Protein 3W6V (pdb70)

InterPro domains:
  IPR002818 DJ-1/PfpI [PF01965] (25-191)
  IPR009057 Homedomain-like superfamily [SSF46689] (232-280)
  IPR009057 Homedomain-like superfamily [SSF46689] (284-334)
  IPR018060 AraC-like, DNA binding HTH domain [PF12833] (253-331)
  IPR018060 AraC-like, DNA binding HTH domain [PS01124] (234-332)
  IPR018060 AraC-like, DNA binding HTH domain [SM00342] (247-330)
  IPR029062 Class I glutamine amidotransferase-like [G3DSA:3.40.50.880] (20-220)
  IPR029062 Class I glutamine amidotransferase-like [SSF52317] (24-212)
  IPR052158 Isonitrile Hydratase and Quaternary Amine Regulator [PTHR43130] (18-293)

Foldseek 3Di:
DALLVVLVVVCLVVQLAADDVVVSCVSSVHDSVCSQVVNCVPPVDGDVVVSLVSLLVQLVVCLAPHDDDLQRSCNSSNNPGSVVNQVSNCVPPPHGSVVSSVVCCVVPVPD

Nearest PDB structures (foldseek):
  3w6v-assembly1_A  TM=1.009E+00  e=5.787E-18  Streptomyces griseus
  6swi-assembly1_A  TM=9.386E-01  e=1.512E-05  Geobacillus stearothermophilus
  3oio-assembly1_A  TM=8.873E-01  e=1.355E-05  Chromobacterium violaceum
  3lsg-assembly1_A  TM=9.240E-01  e=2.218E-05  Fusobacterium nucleatum subsp. nucleatum
  4fe7-assembly1_A-2  TM=8.427E-01  e=1.597E-05  Escherichia coli

Solvent-accessible surface area: 6686 Å² total; per-residue (Å²): 170,75,54,10,42,115,4,25,55,44,0,78,137,61,6,102,79,109,24,88,14,108,51,4,3,68,114,2,177,44,68,105,151,42,0,39,130,134,4,126,96,91,36,59,25,33,5,96,81,29,0,21,47,28,19,0,67,24,0,41,129,38,0,50,122,17,131,71,62,22,80,95,0,1,48,124,0,9,17,202,44,41,114,34,0,92,36,45,0,132,164,76,56,52,30,32,1,52,53,36,38,63,49,12,85,77,150,120,89,169,63

Radius of gyration: 15.42 Å; Cα contacts (8 Å, |Δi|>4): 107; chains: 1; bounding box: 23×42×31 Å

Organism: Streptomyces griseus (NCBI:txid1911)

Structure (mmCIF, N/CA/C/O backbone):
data_3W6V
#
_entry.id   3W6V
#
_cell.length_a   76.510
_cell.length_b   100.640
_cell.length_c   100.910
_cell.angle_alpha   90.00
_cell.angle_beta   90.00
_cell.angle_gamma   90.00
#
_symmetry.space_group_name_H-M   'C 2 2 21'
#
loop_
_entity.id
_entity.type
_entity.pdbx_description
1 polymer AdpA
2 polymer "DNA (5'-D(*CP*TP*GP*TP*GP*AP*AP*CP*CP*CP*GP*CP*CP*AP*AP*C)-3')"
3 polymer "DNA (5'-D(*AP*GP*GP*TP*TP*GP*GP*CP*GP*GP*GP*TP*TP*CP*AP*C)-3')"
4 water water
#
loop_
_atom_site.group_PDB
_atom_site.id
_atom_site.type_symbol
_atom_site.label_atom_id
_atom_site.label_alt_id
_atom_site.label_comp_id
_atom_site.label_asym_id
_atom_site.label_entity_id
_atom_site.label_seq_id
_atom_site.pdbx_PDB_ins_code
_atom_site.Cartn_x
_atom_site.Cartn_y
_atom_site.Cartn_z
_atom_site.occupancy
_atom_site.B_iso_or_equiv
_atom_site.auth_seq_id
_atom_site.auth_comp_id
_atom_site.auth_asym_id
_atom_site.auth_atom_id
_atom_site.pdbx_PDB_model_num
ATOM 1 N N . SER A 1 37 ? -39.469 -30.184 8.152 1.00 76.94 230 SER A N 1
ATOM 2 C CA . SER A 1 37 ? -39.833 -29.649 9.501 1.00 77.06 230 SER A CA 1
ATOM 3 C C . SER A 1 37 ? -38.585 -29.525 10.420 1.00 76.94 230 SER A C 1
ATOM 4 O O . SER A 1 37 ? -38.083 -30.531 10.957 1.00 77.15 230 SER A O 1
ATOM 7 N N . ASP A 1 38 ? -38.100 -28.288 10.587 1.00 76.29 231 ASP A N 1
ATOM 8 C CA . ASP A 1 38 ? -36.805 -28.028 11.233 1.00 75.46 231 ASP A CA 1
ATOM 9 C C . ASP A 1 38 ? -36.936 -26.937 12.305 1.00 74.59 231 ASP A C 1
ATOM 10 O O . ASP A 1 38 ? -37.125 -25.764 11.979 1.00 74.66 231 ASP A O 1
ATOM 15 N N . PRO A 1 39 ? -36.854 -27.331 13.594 1.00 73.64 232 PRO A N 1
ATOM 16 C CA . PRO A 1 39 ? -37.051 -26.393 14.706 1.00 72.75 232 PRO A CA 1
ATOM 17 C C . PRO A 1 39 ? -35.889 -25.412 14.855 1.00 71.79 232 PRO A C 1
ATOM 18 O O . PRO A 1 39 ? -36.103 -24.248 15.220 1.00 71.61 232 PRO A O 1
ATOM 22 N N . LEU A 1 40 ? -34.672 -25.877 14.570 1.00 70.56 233 LEU A N 1
ATOM 23 C CA . LEU A 1 40 ? -33.514 -25.001 14.543 1.00 68.96 233 LEU A CA 1
ATOM 24 C C . LEU A 1 40 ? -33.710 -23.929 13.490 1.00 68.12 233 LEU A C 1
ATOM 25 O O . LEU A 1 40 ? -33.348 -22.775 13.699 1.00 68.22 233 LEU A O 1
ATOM 30 N N . ALA A 1 41 ? -34.313 -24.308 12.364 1.00 66.76 234 ALA A N 1
ATOM 31 C CA . ALA A 1 41 ? -34.581 -23.358 11.283 1.00 65.53 234 ALA A CA 1
ATOM 32 C C . ALA A 1 41 ? -35.715 -22.421 11.647 1.00 64.62 234 ALA A C 1
ATOM 33 O O . ALA A 1 41 ? -35.630 -21.212 11.422 1.00 64.48 234 ALA A O 1
ATOM 35 N N . GLU A 1 42 ? -36.767 -22.988 12.228 1.00 63.59 235 GLU A N 1
ATOM 36 C CA . GLU A 1 42 ? -37.976 -22.246 12.565 1.00 62.80 235 GLU A CA 1
ATOM 37 C C . GLU A 1 42 ? -37.672 -21.124 13.561 1.00 61.74 235 GLU A C 1
ATOM 38 O O . GLU A 1 42 ? -38.228 -20.019 13.464 1.00 61.35 235 GLU A O 1
ATOM 44 N N . VAL A 1 43 ? -36.767 -21.406 14.497 1.00 60.51 236 VAL A N 1
ATOM 45 C CA . VAL A 1 43 ? -36.363 -20.428 15.499 1.00 59.07 236 VAL A CA 1
ATOM 46 C C . VAL A 1 43 ? -35.521 -19.308 14.872 1.00 58.39 236 VAL A C 1
ATOM 47 O O . VAL A 1 43 ? -35.583 -18.154 15.310 1.00 58.00 236 VAL A O 1
ATOM 51 N N . VAL A 1 44 ? -34.763 -19.644 13.828 1.00 57.59 237 VAL A N 1
ATOM 52 C CA . VAL A 1 44 ? -33.976 -18.639 13.108 1.00 56.76 237 VAL A CA 1
ATOM 53 C C . VAL A 1 44 ? -34.896 -17.680 12.364 1.00 56.31 237 VAL A C 1
ATOM 54 O O . VAL A 1 44 ? -34.767 -16.459 12.494 1.00 56.04 237 VAL A O 1
ATOM 58 N N . ALA A 1 45 ? -35.846 -18.238 11.610 1.00 56.06 238 ALA A N 1
ATOM 59 C CA . ALA A 1 45 ? -36.894 -17.434 10.940 1.00 55.31 238 ALA A CA 1
ATOM 60 C C . ALA A 1 45 ? -37.650 -16.559 11.943 1.00 54.74 238 ALA A C 1
ATOM 61 O O . ALA A 1 45 ? -37.845 -15.364 11.712 1.00 54.23 238 ALA A O 1
ATOM 63 N N . TRP A 1 46 ? -38.036 -17.156 13.071 1.00 54.40 239 TRP A N 1
ATOM 64 C CA . TRP A 1 46 ? -38.719 -16.426 14.132 1.00 54.43 239 TRP A CA 1
ATOM 65 C C . TRP A 1 46 ? -37.904 -15.253 14.651 1.00 54.39 239 TRP A C 1
ATOM 66 O O . TRP A 1 46 ? -38.455 -14.196 14.942 1.00 54.56 239 TRP A O 1
ATOM 77 N N . ALA A 1 47 ? -36.597 -15.459 14.807 1.00 54.52 240 ALA A N 1
ATOM 78 C CA . ALA A 1 47 ? -35.702 -14.407 15.288 1.00 54.38 240 ALA A CA 1
ATOM 79 C C . ALA A 1 47 ? -35.722 -13.206 14.358 1.00 54.63 240 ALA A C 1
ATOM 80 O O . ALA A 1 47 ? -35.906 -12.075 14.797 1.00 54.41 240 ALA A O 1
ATOM 82 N N . LEU A 1 48 ? -35.556 -13.459 13.067 1.00 55.18 241 LEU A N 1
ATOM 83 C CA . LEU A 1 48 ? -35.585 -12.398 12.079 1.00 56.02 241 LEU A CA 1
ATOM 84 C C . LEU A 1 48 ? -36.846 -11.552 12.211 1.00 57.03 241 LEU A C 1
ATOM 85 O O . LEU A 1 48 ? -36.769 -10.337 12.434 1.00 57.04 241 LEU A O 1
ATOM 90 N N . GLU A 1 49 ? -38.005 -12.200 12.116 1.00 58.33 242 GLU A N 1
ATOM 91 C CA . GLU A 1 49 ? -39.286 -11.496 12.241 1.00 59.76 242 GLU A CA 1
ATOM 92 C C . GLU A 1 49 ? -39.398 -10.742 13.570 1.00 60.20 242 GLU A C 1
ATOM 93 O O . GLU A 1 49 ? -39.912 -9.635 13.613 1.00 60.15 242 GLU A O 1
ATOM 99 N N . HIS A 1 50 ? -38.870 -11.327 14.638 1.00 61.18 243 HIS A N 1
ATOM 100 C CA . HIS A 1 50 ? -39.009 -10.738 15.967 1.00 62.40 243 HIS A CA 1
ATOM 101 C C . HIS A 1 50 ? -37.715 -10.152 16.507 1.00 62.85 243 HIS A C 1
ATOM 102 O O . HIS A 1 50 ? -37.451 -10.218 17.710 1.00 63.00 243 HIS A O 1
ATOM 109 N N . LEU A 1 51 ? -36.921 -9.548 15.622 1.00 63.46 244 LEU A N 1
ATOM 110 C CA . LEU A 1 51 ? -35.647 -8.952 16.022 1.00 64.03 244 LEU A CA 1
ATOM 111 C C . LEU A 1 51 ? -35.826 -7.813 17.006 1.00 64.67 244 LEU A C 1
ATOM 112 O O . LEU A 1 51 ? -34.930 -7.531 17.796 1.00 65.07 244 LEU A O 1
ATOM 117 N N . HIS A 1 52 ? -36.985 -7.159 16.958 1.00 65.43 245 HIS A N 1
ATOM 118 C CA . HIS A 1 52 ? -37.225 -5.954 17.760 1.00 66.13 245 HIS A CA 1
ATOM 119 C C . HIS A 1 52 ? -37.382 -6.230 19.261 1.00 66.60 245 HIS A C 1
ATOM 120 O O . HIS A 1 52 ? -37.208 -5.331 20.083 1.00 66.75 245 HIS A O 1
ATOM 127 N N . GLU A 1 53 ? -37.703 -7.474 19.609 1.00 67.18 246 GLU A N 1
ATOM 128 C CA . GLU A 1 53 ? -37.788 -7.885 21.010 1.00 67.86 246 GLU A CA 1
ATOM 129 C C . GLU A 1 53 ? -36.402 -8.227 21.536 1.00 68.08 246 GLU A C 1
ATOM 130 O O . GLU A 1 53 ? -35.483 -8.513 20.755 1.00 68.07 246 GLU A O 1
ATOM 136 N N . GLN A 1 54 ? -36.242 -8.174 22.856 1.00 68.29 247 GLN A N 1
ATOM 137 C CA . GLN A 1 54 ? -34.988 -8.577 23.487 1.00 68.60 247 GLN A CA 1
ATOM 138 C C . GLN A 1 54 ? -35.134 -9.896 24.263 1.00 68.19 247 GLN A C 1
ATOM 139 O O . GLN A 1 54 ? -35.977 -10.014 25.156 1.00 68.06 247 GLN A O 1
ATOM 145 N N . PHE A 1 55 ? -34.315 -10.886 23.895 1.00 67.85 248 PHE A N 1
ATOM 146 C CA . PHE A 1 55 ? -34.411 -12.239 24.466 1.00 67.18 248 PHE A CA 1
ATOM 147 C C . PHE A 1 55 ? -33.034 -12.860 24.775 1.00 67.24 248 PHE A C 1
ATOM 148 O O . PHE A 1 55 ? -32.046 -12.615 24.064 1.00 67.20 248 PHE A O 1
ATOM 156 N N . ASP A 1 56 ? -32.990 -13.654 25.846 1.00 67.04 249 ASP A N 1
ATOM 157 C CA . ASP A 1 56 ? -31.841 -14.498 26.172 1.00 66.68 249 ASP A CA 1
ATOM 158 C C . ASP A 1 56 ? -31.526 -15.426 25.008 1.00 66.14 249 ASP A C 1
ATOM 159 O O . ASP A 1 56 ? -32.414 -15.823 24.279 1.00 66.19 249 ASP A O 1
ATOM 164 N N . VAL A 1 57 ? -30.257 -15.762 24.830 1.00 65.74 250 VAL A N 1
ATOM 165 C CA . VAL A 1 57 ? -29.889 -16.855 23.940 1.00 65.22 250 VAL A CA 1
ATOM 166 C C . VAL A 1 57 ? -30.535 -18.128 24.478 1.00 65.30 250 VAL A C 1
ATOM 167 O O . VAL A 1 57 ? -31.087 -18.934 23.724 1.00 65.21 250 VAL A O 1
ATOM 171 N N . GLU A 1 58 ? -30.485 -18.272 25.800 1.00 65.39 251 GLU A N 1
ATOM 172 C CA . GLU A 1 58 ? -31.170 -19.345 26.524 1.00 65.44 251 GLU A CA 1
ATOM 173 C C . GLU A 1 58 ? -32.661 -19.441 26.137 1.00 64.54 251 GLU A C 1
ATOM 174 O O . GLU A 1 58 ? -33.232 -20.534 26.097 1.00 64.58 251 GLU A O 1
ATOM 180 N N . THR A 1 59 ? -33.273 -18.295 25.846 1.00 63.52 252 THR A N 1
ATOM 181 C CA . THR A 1 59 ? -34.626 -18.260 25.303 1.00 62.55 252 THR A CA 1
ATOM 182 C C . THR A 1 59 ? -34.702 -18.991 23.964 1.00 61.69 252 THR A C 1
ATOM 183 O O . THR A 1 59 ? -35.431 -19.971 23.834 1.00 61.67 252 THR A O 1
ATOM 187 N N . LEU A 1 60 ? -33.942 -18.515 22.975 1.00 60.56 253 LEU A N 1
ATOM 188 C CA . LEU A 1 60 ? -33.879 -19.167 21.658 1.00 59.72 253 LEU A CA 1
ATOM 189 C C . LEU A 1 60 ? -33.652 -20.673 21.775 1.00 59.39 253 LEU A C 1
ATOM 190 O O . LEU A 1 60 ? -34.276 -21.458 21.073 1.00 59.18 253 LEU A O 1
ATOM 195 N N . ALA A 1 61 ? -32.725 -21.063 22.641 1.00 59.26 254 ALA A N 1
ATOM 196 C CA . ALA A 1 61 ? -32.458 -22.473 22.894 1.00 59.00 254 ALA A CA 1
ATOM 197 C C . ALA A 1 61 ? -33.746 -23.211 23.246 1.00 58.76 254 ALA A C 1
ATOM 198 O O . ALA A 1 61 ? -34.085 -24.217 22.625 1.00 58.52 254 ALA A O 1
ATOM 200 N N . ALA A 1 62 ? -34.468 -22.682 24.231 1.00 58.63 255 ALA A N 1
ATOM 201 C CA . ALA A 1 62 ? -35.750 -23.248 24.658 1.00 58.54 255 ALA A CA 1
ATOM 202 C C . ALA A 1 62 ? -36.763 -23.332 23.507 1.00 58.31 255 ALA A C 1
ATOM 203 O O . ALA A 1 62 ? -37.428 -24.346 23.334 1.00 58.01 255 ALA A O 1
ATOM 205 N N . ARG A 1 63 ? -36.855 -22.257 22.724 1.00 58.33 256 ARG A N 1
ATOM 206 C CA . ARG A 1 63 ? -37.785 -22.177 21.598 1.00 58.31 256 ARG A CA 1
ATOM 207 C C . ARG A 1 63 ? -37.424 -23.174 20.503 1.00 58.50 256 ARG A C 1
ATOM 208 O O . ARG A 1 63 ? -38.159 -23.325 19.519 1.00 58.80 256 ARG A O 1
ATOM 216 N N . ALA A 1 64 ? -36.285 -23.844 20.670 1.00 58.47 257 ALA A N 1
ATOM 217 C CA . ALA A 1 64 ? -35.805 -24.812 19.689 1.00 58.54 257 ALA A CA 1
ATOM 218 C C . ALA A 1 64 ? -35.710 -26.199 20.316 1.00 58.81 257 ALA A C 1
ATOM 219 O O . ALA A 1 64 ? -35.140 -27.130 19.722 1.00 58.95 257 ALA A O 1
ATOM 221 N N . TYR A 1 65 ? -36.294 -26.331 21.512 1.00 58.89 258 TYR A N 1
ATOM 222 C CA . TYR A 1 65 ? -36.271 -27.584 22.293 1.00 58.91 258 TYR A CA 1
ATOM 223 C C . TYR A 1 65 ? -34.900 -28.245 22.294 1.00 58.01 258 TYR A C 1
ATOM 224 O O . TYR A 1 65 ? -34.766 -29.396 21.891 1.00 58.12 258 TYR A O 1
ATOM 233 N N . MET A 1 66 ? -33.885 -27.506 22.732 1.00 57.18 259 MET A N 1
ATOM 234 C CA . MET A 1 66 ? -32.522 -28.041 22.857 1.00 56.39 259 MET A CA 1
ATOM 235 C C . MET A 1 66 ? -31.899 -27.611 24.170 1.00 56.17 259 MET A C 1
ATOM 236 O O . MET A 1 66 ? -32.295 -26.608 24.749 1.00 56.11 259 MET A O 1
ATOM 241 N N . SER A 1 67 ? -30.925 -28.375 24.644 1.00 56.11 260 SER A N 1
ATOM 242 C CA . SER A 1 67 ? -30.045 -27.899 25.704 1.00 56.25 260 SER A CA 1
ATOM 243 C C . SER A 1 67 ? -29.294 -26.704 25.153 1.00 55.87 260 SER A C 1
ATOM 244 O O . SER A 1 67 ? -29.145 -26.582 23.946 1.00 56.18 260 SER A O 1
ATOM 247 N N . ARG A 1 68 ? -28.795 -25.834 26.018 1.00 55.37 261 ARG A N 1
ATOM 248 C CA . ARG A 1 68 ? -27.951 -24.760 25.532 1.00 55.08 261 ARG A CA 1
ATOM 249 C C . ARG A 1 68 ? -26.830 -25.329 24.686 1.00 54.44 261 ARG A C 1
ATOM 250 O O . ARG A 1 68 ? -26.775 -25.092 23.478 1.00 54.57 261 ARG A O 1
ATOM 258 N N . ARG A 1 69 ? -25.970 -26.130 25.305 1.00 53.58 262 ARG A N 1
ATOM 259 C CA . ARG A 1 69 ? -24.767 -26.610 24.637 1.00 52.81 262 ARG A CA 1
ATOM 260 C C . ARG A 1 69 ? -25.058 -27.148 23.226 1.00 52.63 262 ARG A C 1
ATOM 261 O O . ARG A 1 69 ? -24.275 -26.917 22.292 1.00 52.38 262 ARG A O 1
ATOM 269 N N . THR A 1 70 ? -26.184 -27.854 23.071 1.00 52.11 263 THR A N 1
ATOM 270 C CA . THR A 1 70 ? -26.595 -28.341 21.752 1.00 51.71 263 THR A CA 1
ATOM 271 C C . THR A 1 70 ? -26.930 -27.164 20.860 1.00 51.26 263 THR A C 1
ATOM 272 O O . THR A 1 70 ? -26.316 -26.979 19.807 1.00 51.12 263 THR A O 1
ATOM 276 N N . PHE A 1 71 ? -27.878 -26.344 21.310 1.00 50.88 264 PHE A N 1
ATOM 277 C CA . PHE A 1 71 ? -28.263 -25.151 20.587 1.00 50.47 264 PHE A CA 1
ATOM 278 C C . PHE A 1 71 ? -27.056 -24.417 20.079 1.00 49.94 264 PHE A C 1
ATOM 279 O O . PHE A 1 71 ? -26.915 -24.217 18.875 1.00 49.61 264 PHE A O 1
ATOM 287 N N . ASP A 1 72 ? -26.173 -24.029 20.996 1.00 49.56 265 ASP A N 1
ATOM 288 C CA . ASP A 1 72 ? -24.939 -23.347 20.621 1.00 49.75 265 ASP A CA 1
ATOM 289 C C . ASP A 1 72 ? -24.223 -24.081 19.476 1.00 49.39 265 ASP A C 1
ATOM 290 O O . ASP A 1 72 ? -23.982 -23.497 18.414 1.00 49.13 265 ASP A O 1
ATOM 295 N N . ARG A 1 73 ? -23.933 -25.366 19.669 1.00 49.15 266 ARG A N 1
ATOM 296 C CA . ARG A 1 73 ? -23.153 -26.114 18.678 1.00 49.32 266 ARG A CA 1
ATOM 297 C C . ARG A 1 73 ? -23.866 -26.175 17.329 1.00 48.92 266 ARG A C 1
ATOM 298 O O . ARG A 1 73 ? -23.278 -25.847 16.283 1.00 48.38 266 ARG A O 1
ATOM 306 N N . ARG A 1 74 ? -25.141 -26.574 17.361 1.00 48.54 267 ARG A N 1
ATOM 307 C CA . ARG A 1 74 ? -25.929 -26.761 16.142 1.00 47.95 267 ARG A CA 1
ATOM 308 C C . ARG A 1 74 ? -26.237 -25.446 15.434 1.00 47.30 267 ARG A C 1
ATOM 309 O O . ARG A 1 74 ? -26.261 -25.379 14.196 1.00 46.94 267 ARG A O 1
ATOM 317 N N . PHE A 1 75 ? -26.444 -24.397 16.212 1.00 46.78 268 PHE A N 1
ATOM 318 C CA . PHE A 1 75 ? -26.590 -23.079 15.649 1.00 46.87 268 PHE A CA 1
ATOM 319 C C . PHE A 1 75 ? -25.372 -22.718 14.796 1.00 47.29 268 PHE A C 1
ATOM 320 O O . PHE A 1 75 ? -25.481 -22.583 13.579 1.00 47.04 268 PHE A O 1
ATOM 328 N N . ARG A 1 76 ? -24.209 -22.603 15.442 1.00 47.85 269 ARG A N 1
ATOM 329 C CA . ARG A 1 76 ? -22.961 -22.271 14.753 1.00 48.15 269 ARG A CA 1
ATOM 330 C C . ARG A 1 76 ? -22.731 -23.162 13.550 1.00 48.48 269 ARG A C 1
ATOM 331 O O . ARG A 1 76 ? -22.292 -22.696 12.489 1.00 48.44 269 ARG A O 1
ATOM 339 N N . SER A 1 77 ? -23.031 -24.445 13.713 1.00 48.76 270 SER A N 1
ATOM 340 C CA . SER A 1 77 ? -22.769 -25.416 12.671 1.00 49.35 270 SER A CA 1
ATOM 341 C C . SER A 1 77 ? -23.683 -25.217 11.484 1.00 49.55 270 SER A C 1
ATOM 342 O O . SER A 1 77 ? -23.416 -25.732 10.402 1.00 50.22 270 SER A O 1
ATOM 345 N N . LEU A 1 78 ? -24.776 -24.484 11.696 1.00 49.45 271 LEU A N 1
ATOM 346 C CA . LEU A 1 78 ? -25.685 -24.129 10.626 1.00 48.96 271 LEU A CA 1
ATOM 347 C C . LEU A 1 78 ? -25.410 -22.709 10.157 1.00 49.23 271 LEU A C 1
ATOM 348 O O . LEU A 1 78 ? -25.404 -22.434 8.959 1.00 49.77 271 LEU A O 1
ATOM 353 N N . THR A 1 79 ? -25.153 -21.821 11.114 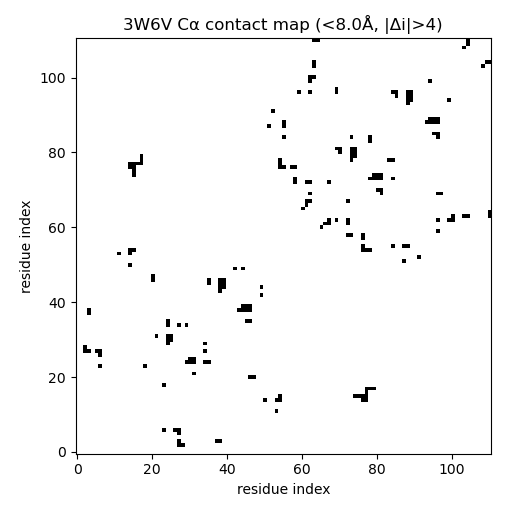1.00 49.22 272 THR A N 1
ATOM 354 C CA . THR A 1 79 ? -25.235 -20.371 10.910 1.00 49.31 272 THR A CA 1
ATOM 355 C C . THR A 1 79 ? -23.916 -19.743 10.467 1.00 49.49 272 THR A C 1
ATOM 356 O O . THR A 1 79 ? -23.905 -18.687 9.836 1.00 49.31 272 THR A O 1
ATOM 360 N N . GLY A 1 80 ? -22.807 -20.391 10.812 1.00 49.96 273 GLY A N 1
ATOM 361 C CA . GLY A 1 80 ? -21.487 -19.826 10.591 1.00 50.38 273 GLY A CA 1
ATOM 362 C C . GLY A 1 80 ? -21.063 -18.990 11.780 1.00 50.97 273 GLY A C 1
ATOM 363 O O . GLY A 1 80 ? -19.862 -18.745 11.994 1.00 51.22 273 GLY A O 1
ATOM 364 N N . SER A 1 81 ? -22.047 -18.567 12.572 1.00 50.90 274 SER A N 1
ATOM 365 C CA . SER A 1 81 ? -21.792 -17.739 13.739 1.00 51.01 274 SER A CA 1
ATOM 366 C C . SER A 1 81 ? -22.477 -18.294 14.993 1.00 50.88 274 SER A C 1
ATOM 367 O O . SER A 1 81 ? -23.332 -19.175 14.902 1.00 51.21 274 SER A O 1
ATOM 370 N N . ALA A 1 82 ? -22.063 -17.799 16.158 1.00 50.69 275 ALA A N 1
ATOM 371 C CA . ALA A 1 82 ? -22.707 -18.143 17.421 1.00 50.60 275 ALA A CA 1
ATOM 372 C C . ALA A 1 82 ? -23.909 -17.222 17.676 1.00 50.48 275 ALA A C 1
ATOM 373 O O . ALA A 1 82 ? -23.939 -16.091 17.175 1.00 50.75 275 ALA A O 1
ATOM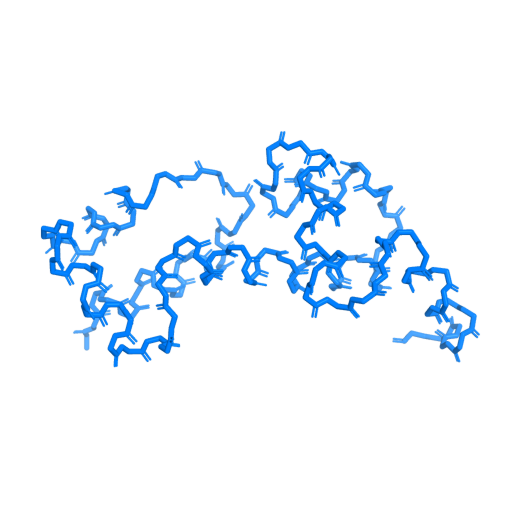 375 N N . PRO A 1 83 ? -24.894 -17.697 18.474 1.00 50.03 276 PRO A N 1
ATOM 376 C CA . PRO A 1 83 ? -26.218 -17.081 18.607 1.00 49.66 276 PRO A CA 1
ATOM 377 C C . PRO A 1 83 ? -26.228 -15.556 18.761 1.00 49.38 276 PRO A C 1
ATOM 378 O O . PRO A 1 83 ? -26.750 -14.857 17.887 1.00 49.18 276 PRO A O 1
ATOM 382 N N . LEU A 1 84 ? -25.663 -15.045 19.852 1.00 49.18 277 LEU A N 1
ATOM 383 C CA . LEU A 1 84 ? -25.708 -13.595 20.113 1.00 48.65 277 LEU A CA 1
ATOM 384 C C . LEU A 1 84 ? -24.783 -12.792 19.194 1.00 48.36 277 LEU A C 1
ATOM 385 O O . LEU A 1 84 ? -24.886 -11.569 19.116 1.00 48.94 277 LEU A O 1
ATOM 390 N N . GLN A 1 85 ? -23.878 -13.467 18.507 1.00 47.53 278 GLN A N 1
ATOM 391 C CA . GLN A 1 85 ? -23.093 -12.785 17.507 1.00 46.97 278 GLN A CA 1
ATOM 392 C C . GLN A 1 85 ? -23.954 -12.567 16.313 1.00 46.48 278 GLN A C 1
ATOM 393 O O . GLN A 1 85 ? -24.045 -11.457 15.796 1.00 46.35 278 GLN A O 1
ATOM 399 N N . TRP A 1 86 ? -24.621 -13.637 15.901 1.00 46.02 279 TRP A N 1
ATOM 400 C CA . TRP A 1 86 ? -25.569 -13.609 14.804 1.00 45.89 279 TRP A CA 1
ATOM 401 C C . TRP A 1 86 ? -26.720 -12.636 15.093 1.00 45.94 279 TRP A C 1
ATOM 402 O O . TRP A 1 86 ? -27.149 -11.882 14.207 1.00 45.74 279 TRP A O 1
ATOM 413 N N . LEU A 1 87 ? -27.194 -12.635 16.337 1.00 45.85 280 LEU A N 1
ATOM 414 C CA . LEU A 1 87 ? -28.214 -11.694 16.749 1.00 46.22 280 LEU A CA 1
ATOM 415 C C . LEU A 1 87 ? -27.763 -10.282 16.456 1.00 46.22 280 LEU A C 1
ATOM 416 O O . LEU A 1 87 ? -28.313 -9.611 15.582 1.00 46.66 280 LEU A O 1
ATOM 421 N N . ILE A 1 88 ? -26.741 -9.841 17.171 1.00 45.95 281 ILE A N 1
ATOM 422 C CA . ILE A 1 88 ? -26.085 -8.584 16.879 1.00 45.46 281 ILE A CA 1
ATOM 423 C C . ILE A 1 88 ? -25.997 -8.347 15.364 1.00 45.42 281 ILE A C 1
ATOM 424 O O . ILE A 1 88 ? -26.508 -7.361 14.853 1.00 45.14 281 ILE A O 1
ATOM 429 N N . THR A 1 89 ? -25.362 -9.277 14.655 1.00 45.63 282 THR A N 1
ATOM 430 C CA . THR A 1 89 ? -25.115 -9.112 13.238 1.00 45.53 282 THR A CA 1
ATOM 431 C C . THR A 1 89 ? -26.396 -8.736 12.559 1.00 45.12 282 THR A C 1
ATOM 432 O O . THR A 1 89 ? -26.464 -7.726 11.869 1.00 44.84 282 THR A O 1
ATOM 436 N N . GLN A 1 90 ? -27.431 -9.528 12.809 1.00 44.94 283 GLN A N 1
ATOM 437 C CA . GLN A 1 90 ? -28.747 -9.298 12.225 1.00 44.85 283 GLN A CA 1
ATOM 438 C C . GLN A 1 90 ? -29.381 -7.963 12.655 1.00 44.49 283 GLN A C 1
ATOM 439 O O . GLN A 1 90 ? -29.791 -7.173 11.805 1.00 44.47 283 GLN A O 1
ATOM 445 N N . ARG A 1 91 ? -29.429 -7.708 13.963 1.00 44.43 284 ARG A N 1
ATOM 446 C CA . ARG A 1 91 ? -29.959 -6.434 14.490 1.00 45.03 284 ARG A CA 1
ATOM 447 C C . ARG A 1 91 ? -29.310 -5.216 13.808 1.00 45.51 284 ARG A C 1
ATOM 448 O O . ARG A 1 91 ? -29.998 -4.267 13.409 1.00 45.68 284 ARG A O 1
ATOM 456 N N . VAL A 1 92 ? -27.991 -5.262 13.661 1.00 46.03 285 VAL A N 1
ATOM 457 C CA . VAL A 1 92 ? -27.257 -4.226 12.953 1.00 46.80 285 VAL A CA 1
ATOM 458 C C . VAL A 1 92 ? -27.761 -4.039 11.514 1.00 47.45 285 VAL A C 1
ATOM 459 O O . VAL A 1 92 ? -27.985 -2.916 11.082 1.00 47.67 285 VAL A O 1
ATOM 463 N N . LEU A 1 93 ? -27.932 -5.143 10.783 1.00 48.06 286 LEU A N 1
ATOM 464 C CA . LEU A 1 93 ? -28.428 -5.081 9.396 1.00 48.72 286 LEU A CA 1
ATOM 465 C C . LEU A 1 93 ? -29.827 -4.473 9.309 1.00 49.44 286 LEU A C 1
ATOM 466 O O . LEU A 1 93 ? -30.163 -3.822 8.324 1.00 49.95 286 LEU A O 1
ATOM 471 N N . GLN A 1 94 ? -30.640 -4.690 10.337 1.00 49.81 287 GLN A N 1
ATOM 472 C CA . GLN A 1 94 ? -31.920 -4.026 10.413 1.00 50.22 287 GLN A CA 1
ATOM 473 C C . GLN A 1 94 ? -31.757 -2.537 10.682 1.00 50.97 287 GLN A C 1
ATOM 474 O O . GLN A 1 94 ? -32.516 -1.715 10.157 1.00 51.03 287 GLN A O 1
ATOM 480 N N . ALA A 1 95 ? -30.781 -2.187 11.516 1.00 51.88 288 ALA A N 1
ATOM 481 C CA . ALA A 1 95 ? -30.452 -0.777 11.737 1.00 52.66 288 ALA A CA 1
ATOM 482 C C . ALA A 1 95 ? -30.094 -0.138 10.418 1.00 53.27 288 ALA A C 1
ATOM 483 O O . ALA A 1 95 ? -30.655 0.886 10.053 1.00 53.83 288 ALA A O 1
ATOM 485 N N . GLN A 1 96 ? -29.200 -0.789 9.674 1.00 54.07 289 GLN A N 1
ATOM 486 C CA . GLN A 1 96 ? -28.775 -0.307 8.360 1.00 54.72 289 GLN A CA 1
ATOM 487 C C . GLN A 1 96 ? -29.965 -0.032 7.460 1.00 55.11 289 GLN A C 1
ATOM 488 O O . GLN A 1 96 ? -30.008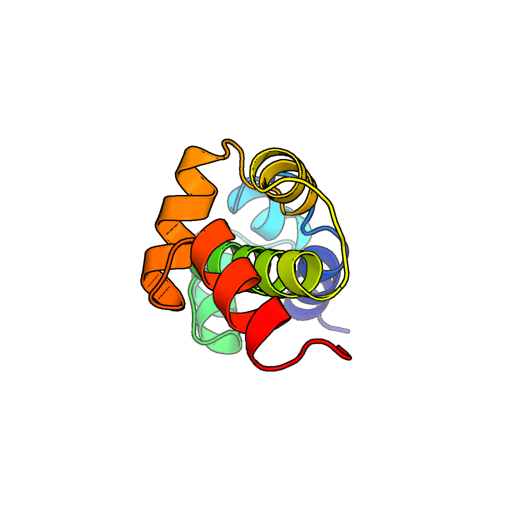 0.985 6.789 1.00 55.22 289 GLN A O 1
ATOM 494 N N . ARG A 1 97 ? -30.940 -0.937 7.466 1.00 55.83 290 ARG A N 1
ATOM 495 C CA . ARG A 1 97 ? -32.162 -0.749 6.677 1.00 56.64 290 ARG A CA 1
ATOM 496 C C . ARG A 1 97 ? -32.940 0.480 7.124 1.00 57.03 290 ARG A C 1
ATOM 497 O O . ARG A 1 97 ? -33.284 1.333 6.308 1.00 57.15 290 ARG A O 1
ATOM 505 N N . LEU A 1 98 ? -33.200 0.582 8.423 1.00 57.57 291 LEU A N 1
ATOM 506 C CA . LEU A 1 98 ? -33.999 1.684 8.942 1.00 58.33 291 LEU A CA 1
ATOM 507 C C . LEU A 1 98 ? -33.297 3.032 8.749 1.00 58.78 291 LEU A C 1
ATOM 508 O O . LEU A 1 98 ? -33.944 4.058 8.506 1.00 58.75 291 LEU A O 1
ATOM 513 N N . LEU A 1 99 ? -31.975 3.021 8.828 1.00 59.37 292 LEU A N 1
ATOM 514 C CA . LEU A 1 99 ? -31.205 4.217 8.561 1.00 60.14 292 LEU A CA 1
ATOM 515 C C . LEU A 1 99 ? -31.320 4.649 7.094 1.00 60.82 292 LEU A C 1
ATOM 516 O O . LEU A 1 99 ? -31.171 5.826 6.779 1.00 61.11 292 LEU A O 1
ATOM 521 N N . GLU A 1 100 ? -31.627 3.699 6.214 1.00 61.52 293 GLU A N 1
ATOM 522 C CA . GLU A 1 100 ? -31.788 3.991 4.789 1.00 62.37 293 GLU A CA 1
ATOM 523 C C . GLU A 1 100 ? -33.228 4.359 4.438 1.00 63.10 293 GLU A C 1
ATOM 524 O O . GLU A 1 100 ? -33.477 5.401 3.834 1.00 63.13 293 GLU A O 1
ATOM 530 N N . THR A 1 101 ? -34.170 3.504 4.837 1.00 64.01 294 THR A N 1
ATOM 531 C CA . THR A 1 101 ? -35.577 3.647 4.451 1.00 65.14 294 THR A CA 1
ATOM 532 C C . THR A 1 101 ? -36.325 4.730 5.243 1.00 65.69 294 THR A C 1
ATOM 533 O O . THR A 1 101 ? -37.229 5.376 4.711 1.00 65.93 294 THR A O 1
ATOM 537 N N . SER A 1 102 ? -35.959 4.909 6.514 1.00 66.33 295 SER A N 1
ATOM 538 C CA . SER A 1 102 ? -36.773 5.697 7.447 1.00 66.96 295 SER A CA 1
ATOM 539 C C . SER A 1 102 ? -36.100 6.991 7.901 1.00 67.70 295 SER A C 1
ATOM 540 O O . SER A 1 102 ? -34.927 7.230 7.611 1.00 68.00 295 SER A O 1
ATOM 543 N N . ASP A 1 103 ? -36.851 7.803 8.646 1.00 68.51 296 ASP A N 1
ATOM 544 C CA . ASP A 1 103 ? -36.342 9.062 9.204 1.00 69.33 296 ASP A CA 1
ATOM 545 C C . ASP A 1 103 ? -36.329 9.050 10.737 1.00 69.20 296 ASP A C 1
ATOM 546 O O . ASP A 1 103 ? -36.324 10.112 11.376 1.00 68.96 296 ASP A O 1
ATOM 551 N N . TYR A 1 104 ? -36.339 7.852 11.321 1.00 69.14 297 TYR A N 1
ATOM 552 C CA . TYR A 1 104 ? -36.243 7.712 12.767 1.00 69.17 297 TYR A CA 1
ATOM 553 C C . TYR A 1 104 ? -34.859 8.117 13.243 1.00 69.24 297 TYR A C 1
ATOM 554 O O . TYR A 1 104 ? -33.856 7.845 12.576 1.00 69.08 297 TYR A O 1
ATOM 563 N N . SER A 1 105 ? -34.809 8.781 14.391 1.00 69.37 298 SER A N 1
ATOM 564 C CA . SER A 1 105 ? -33.544 9.202 14.979 1.00 69.73 298 SER A CA 1
ATOM 565 C C . SER A 1 105 ? -32.699 7.987 15.340 1.00 69.74 298 SER A C 1
ATOM 566 O O . SER A 1 105 ? -33.238 6.908 15.621 1.00 69.57 298 SER A O 1
ATOM 569 N N . VAL A 1 106 ? -31.378 8.161 15.334 1.00 69.70 299 VAL A N 1
ATOM 570 C CA . VAL A 1 106 ? -30.465 7.089 15.731 1.00 69.85 299 VAL A CA 1
ATOM 571 C C . VAL A 1 106 ? -30.981 6.397 16.992 1.00 70.13 299 VAL A C 1
ATOM 572 O O . VAL A 1 106 ? -31.017 5.169 17.064 1.00 69.94 299 VAL A O 1
ATOM 576 N N . ASP A 1 107 ? -31.428 7.195 17.961 1.00 70.63 300 ASP A N 1
ATOM 577 C CA . ASP A 1 107 ? -31.904 6.662 19.239 1.00 71.25 300 ASP A CA 1
ATOM 578 C C . ASP A 1 107 ? -33.258 5.947 19.109 1.00 71.18 300 ASP A C 1
ATOM 579 O O . ASP A 1 107 ? -33.520 4.973 19.803 1.00 71.29 300 ASP A O 1
ATOM 584 N N . GLU A 1 108 ? -34.091 6.414 18.190 1.00 71.21 301 GLU A N 1
ATOM 585 C CA . GLU A 1 108 ? -35.366 5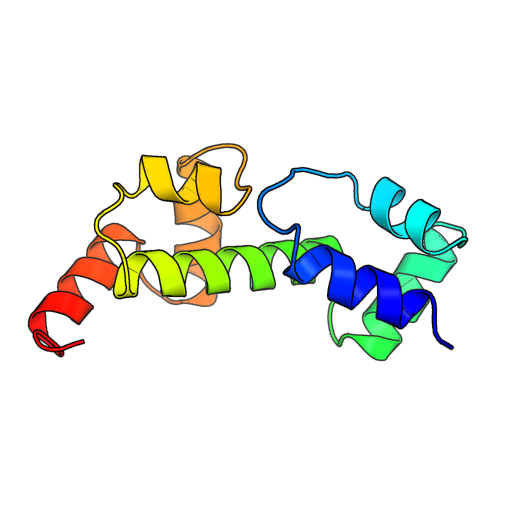.758 17.905 1.00 71.19 301 GLU A CA 1
ATOM 586 C C . GLU A 1 108 ? -35.152 4.413 17.197 1.00 70.64 301 GLU A C 1
ATOM 587 O O . GLU A 1 108 ? -35.985 3.511 17.296 1.00 70.70 301 GLU A O 1
ATOM 593 N N . VAL A 1 109 ? -34.036 4.292 16.479 1.00 69.90 302 VAL A N 1
ATOM 594 C CA . VAL A 1 109 ? -33.738 3.082 15.702 1.00 69.22 302 VAL A CA 1
ATOM 595 C C . VAL A 1 109 ? -33.253 1.940 16.594 1.00 68.79 302 VAL A C 1
ATOM 596 O O . VAL A 1 109 ? -33.702 0.805 16.451 1.00 68.71 302 VAL A O 1
ATOM 600 N N . ALA A 1 110 ? -32.349 2.252 17.522 1.00 68.30 303 ALA A N 1
ATOM 601 C CA . ALA A 1 110 ? -31.825 1.264 18.461 1.00 67.82 303 ALA A CA 1
ATOM 602 C C . ALA A 1 110 ? -32.946 0.503 19.158 1.00 67.59 303 ALA A C 1
ATOM 603 O O . ALA A 1 110 ? -32.838 -0.701 19.387 1.00 67.67 303 ALA A O 1
ATOM 605 N N . GLY A 1 111 ? -34.024 1.208 19.483 1.00 67.42 304 GLY A N 1
ATOM 606 C CA . GLY A 1 111 ? -35.210 0.579 20.061 1.00 67.37 304 GLY A CA 1
ATOM 607 C C . GLY A 1 111 ? -35.899 -0.355 19.086 1.00 67.34 304 GLY A C 1
ATOM 608 O O . GLY A 1 111 ? -36.228 -1.493 19.424 1.00 67.22 304 GLY A O 1
ATOM 609 N N . ARG A 1 112 ? -36.102 0.124 17.863 1.00 67.52 305 ARG A N 1
ATOM 610 C CA . ARG A 1 112 ? -36.781 -0.660 16.842 1.00 67.72 305 ARG A CA 1
ATOM 611 C C . ARG A 1 112 ? -35.927 -1.824 16.362 1.00 67.66 305 ARG A C 1
ATOM 612 O O . ARG A 1 112 ? -36.430 -2.745 15.733 1.00 67.77 305 ARG A O 1
ATOM 620 N N . CYS A 1 113 ? -34.633 -1.773 16.669 1.00 67.93 306 CYS A N 1
ATOM 621 C CA . CYS A 1 113 ? -33.689 -2.822 16.269 1.00 68.11 306 CYS A CA 1
ATOM 622 C C . CYS A 1 113 ? -33.309 -3.733 17.415 1.00 68.40 306 CYS A C 1
ATOM 623 O O . CYS A 1 113 ? -32.454 -4.594 17.265 1.00 68.35 306 CYS A O 1
ATOM 626 N N . GLY A 1 114 ? -33.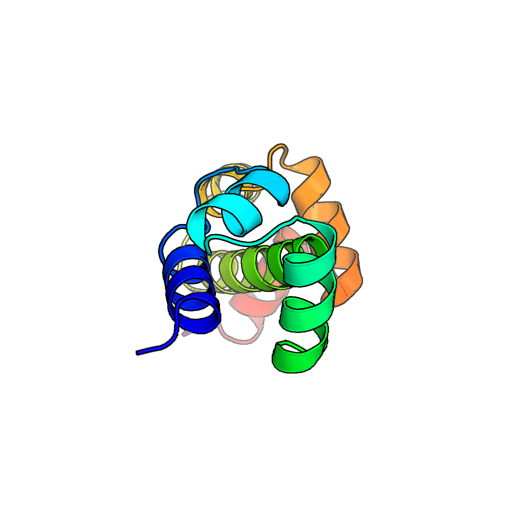923 -3.512 18.573 1.00 68.98 307 GLY A N 1
ATOM 627 C CA . GLY A 1 114 ? -33.769 -4.408 19.707 1.00 69.35 307 GLY A CA 1
ATOM 628 C C . GLY A 1 114 ? -32.586 -4.096 20.599 1.00 69.67 307 GLY A C 1
ATOM 629 O O . GLY A 1 114 ? -32.439 -4.687 21.660 1.00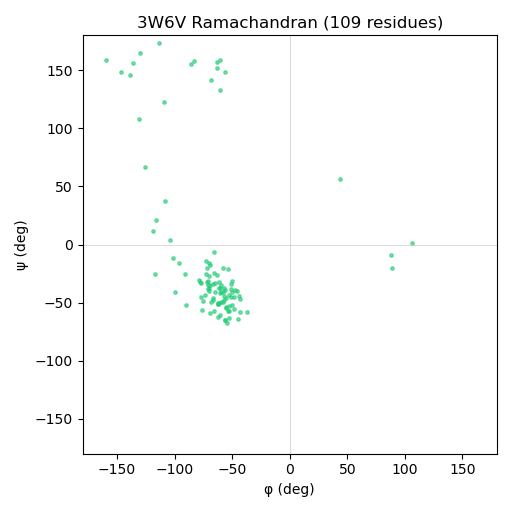 69.77 307 GLY A O 1
ATOM 630 N N . PHE A 1 115 ? -31.727 -3.184 20.165 1.00 70.12 308 PHE A N 1
ATOM 631 C CA . PHE A 1 115 ? -30.607 -2.759 20.992 1.00 70.77 308 PHE A CA 1
ATOM 632 C C . PHE A 1 115 ? -31.121 -2.139 22.282 1.00 71.32 308 PHE A C 1
ATOM 633 O O . PHE A 1 115 ? -32.041 -1.312 22.260 1.00 71.25 308 PHE A O 1
ATOM 641 N N . ARG A 1 116 ? -30.542 -2.555 23.407 1.00 72.04 309 ARG A N 1
ATOM 642 C CA . ARG A 1 116 ? -31.032 -2.135 24.725 1.00 72.76 309 ARG A CA 1
ATOM 643 C C . ARG A 1 116 ? -30.701 -0.679 25.057 1.00 72.53 309 ARG A C 1
ATOM 644 O O . ARG A 1 116 ? -31.408 -0.041 25.842 1.00 72.75 309 ARG A O 1
ATOM 652 N N . SER A 1 117 ? -29.641 -0.155 24.440 1.00 72.08 310 SER A N 1
ATOM 653 C CA . SER A 1 117 ? -29.320 1.266 24.534 1.00 71.45 310 SER A CA 1
ATOM 654 C C . SER A 1 117 ? -28.694 1.780 23.232 1.00 70.97 310 SER A C 1
ATOM 655 O O . SER A 1 117 ? -27.988 1.036 22.542 1.00 70.98 310 SER A O 1
ATOM 658 N N . PRO A 1 118 ? -28.937 3.066 22.905 1.00 70.37 311 PRO A N 1
ATOM 659 C CA . PRO A 1 118 ? -28.393 3.704 21.704 1.00 69.89 311 PRO A CA 1
ATOM 660 C C . PRO A 1 118 ? -26.876 3.653 21.653 1.00 69.51 311 PRO A C 1
ATOM 661 O O . PRO A 1 118 ? -26.290 3.811 20.583 1.00 69.73 311 PRO A O 1
ATOM 665 N N . VAL A 1 119 ? -26.247 3.445 22.805 1.00 68.98 312 VAL A N 1
ATOM 666 C CA . VAL A 1 119 ? -24.786 3.402 22.888 1.00 68.40 312 VAL A CA 1
ATOM 667 C C . VAL A 1 119 ? -24.263 2.052 22.414 1.00 67.69 312 VAL A C 1
ATOM 668 O O . VAL A 1 119 ? -23.155 1.952 21.879 1.00 67.58 312 VAL A O 1
ATOM 672 N N . ALA A 1 120 ? -25.067 1.017 22.621 1.00 66.86 313 ALA A N 1
ATOM 673 C CA . ALA A 1 120 ? -24.730 -0.312 22.163 1.00 66.07 313 ALA A CA 1
ATOM 674 C C . ALA A 1 120 ? -24.832 -0.370 20.646 1.00 65.62 313 ALA A C 1
ATOM 675 O O . ALA A 1 120 ? -24.005 -1.010 19.986 1.00 65.61 313 ALA A O 1
ATOM 677 N N . LEU A 1 121 ? -25.837 0.321 20.093 1.00 64.78 314 LEU A N 1
ATOM 678 C CA . LEU A 1 121 ? -26.014 0.406 18.648 1.00 64.01 314 LEU A CA 1
ATOM 679 C C . LEU A 1 121 ? -24.751 0.944 17.999 1.00 63.58 314 LEU A C 1
ATOM 680 O O . LEU A 1 121 ? -24.076 0.234 17.253 1.00 63.64 314 LEU A O 1
ATOM 685 N N . ARG A 1 122 ? -24.417 2.190 18.303 1.00 62.96 315 ARG A N 1
ATOM 686 C CA . ARG A 1 122 ? -23.209 2.788 17.761 1.00 62.69 315 ARG A CA 1
ATOM 687 C C . ARG A 1 122 ? -22.054 1.793 17.828 1.00 62.19 315 ARG A C 1
ATOM 688 O O . ARG A 1 122 ? -21.359 1.577 16.838 1.00 62.21 315 ARG A O 1
ATOM 696 N N . GLY A 1 123 ? -21.898 1.147 18.985 1.00 61.65 316 GLY A N 1
ATOM 697 C CA . GLY A 1 123 ? -20.803 0.200 19.214 1.00 61.17 316 GLY A CA 1
ATOM 698 C C . GLY A 1 123 ? -20.715 -0.924 18.194 1.00 60.81 316 GLY A C 1
ATOM 699 O O . GLY A 1 123 ? -19.666 -1.136 17.578 1.00 60.56 316 GLY A O 1
ATOM 700 N N . HIS A 1 124 ? -21.813 -1.646 18.011 1.00 60.58 317 HIS A N 1
ATOM 701 C CA . HIS A 1 124 ? -21.808 -2.806 17.123 1.00 60.60 317 HIS A CA 1
ATOM 702 C C . HIS A 1 124 ? -21.873 -2.380 15.664 1.00 60.69 317 HIS A C 1
ATOM 703 O O . HIS A 1 124 ? -21.301 -3.032 14.785 1.00 60.48 317 HIS A O 1
ATOM 710 N N . PHE A 1 125 ? -22.557 -1.274 15.414 1.00 60.95 318 PHE A N 1
ATOM 711 C CA . PHE A 1 125 ? -22.653 -0.735 14.082 1.00 61.28 318 PHE A CA 1
ATOM 712 C C . PHE A 1 125 ? -21.273 -0.354 13.580 1.00 62.04 318 PHE A C 1
ATOM 713 O O . PHE A 1 125 ? -20.783 -0.925 12.610 1.00 62.00 318 PHE A O 1
ATOM 721 N N . ARG A 1 126 ? -20.638 0.601 14.266 1.00 63.04 319 ARG A N 1
ATOM 722 C CA . ARG A 1 126 ? -19.269 1.030 13.936 1.00 64.07 319 ARG A CA 1
ATOM 723 C C . ARG A 1 126 ? -18.339 -0.154 13.693 1.00 64.09 319 ARG A C 1
ATOM 724 O O . ARG A 1 126 ? -17.513 -0.120 12.786 1.00 64.26 319 ARG A O 1
ATOM 732 N N . ARG A 1 127 ? -18.480 -1.199 14.499 1.00 64.22 320 ARG A N 1
ATOM 733 C CA . ARG A 1 127 ? -17.535 -2.295 14.462 1.00 64.89 320 ARG A CA 1
ATOM 734 C C . ARG A 1 127 ? -17.638 -3.138 13.181 1.00 64.57 320 ARG A C 1
ATOM 735 O O . ARG A 1 127 ? -16.618 -3.528 12.608 1.00 64.52 320 ARG A O 1
ATOM 743 N N . GLN A 1 128 ? -18.859 -3.389 12.712 1.00 64.19 321 GLN A N 1
ATOM 744 C CA . GLN A 1 128 ? -19.038 -4.241 11.532 1.00 63.89 321 GLN A CA 1
ATOM 745 C C . GLN A 1 128 ? -19.303 -3.506 10.205 1.00 63.80 321 GLN A C 1
ATOM 746 O O . GLN A 1 128 ? -19.233 -4.120 9.139 1.00 63.94 321 GLN A O 1
ATOM 752 N N . LEU A 1 129 ? -19.583 -2.202 10.266 1.00 63.47 322 LEU A N 1
ATOM 753 C CA . LEU A 1 129 ? -19.861 -1.423 9.042 1.00 63.30 322 LEU A CA 1
ATOM 754 C C . LEU A 1 129 ? -18.858 -0.296 8.742 1.00 63.31 322 LEU A C 1
ATOM 755 O O . LEU A 1 129 ? -18.706 0.110 7.589 1.00 63.08 322 LEU A O 1
ATOM 760 N N . GLY A 1 130 ? -18.197 0.215 9.780 1.00 63.33 323 GLY A N 1
ATOM 761 C CA . GLY A 1 130 ? -17.063 1.128 9.597 1.00 63.30 323 GLY A CA 1
ATOM 762 C C . GLY A 1 130 ? -17.330 2.595 9.919 1.00 63.38 323 GLY A C 1
ATOM 763 O O . GLY A 1 130 ? -16.439 3.440 9.779 1.00 63.72 323 GLY A O 1
ATOM 764 N N . SER A 1 131 ? -18.549 2.901 10.356 1.00 62.97 324 SER A N 1
ATOM 765 C CA . SER A 1 131 ? -18.931 4.278 10.667 1.00 62.59 324 SER A CA 1
ATOM 766 C C . SER A 1 131 ? -20.132 4.308 11.594 1.00 62.36 324 SER A C 1
ATOM 767 O O . SER A 1 131 ? -20.890 3.342 11.664 1.00 62.79 324 SER A O 1
ATOM 770 N N . SER A 1 132 ? -20.314 5.424 12.294 1.00 61.78 325 SER A N 1
ATOM 771 C CA . SER A 1 132 ? -21.469 5.604 13.171 1.00 61.39 325 SER A CA 1
ATOM 772 C C . SER A 1 132 ? -22.773 5.522 12.378 1.00 61.09 325 SER A C 1
ATOM 773 O O . SER A 1 132 ? -22.777 5.732 11.159 1.00 61.09 325 SER A O 1
ATOM 776 N N . PRO A 1 133 ? -23.891 5.238 13.071 1.00 60.63 326 PRO A N 1
ATOM 777 C CA . PRO A 1 133 ? -25.205 5.234 12.429 1.00 60.27 326 PRO A CA 1
ATOM 778 C C . PRO A 1 133 ? -25.478 6.547 11.692 1.00 59.94 326 PRO A C 1
ATOM 779 O O . PRO A 1 133 ? -25.715 6.540 10.488 1.00 59.84 326 PRO A O 1
ATOM 783 N N . ALA A 1 134 ? -25.411 7.663 12.416 1.00 59.67 327 ALA A N 1
ATOM 784 C CA . ALA A 1 134 ? -25.673 8.981 11.835 1.00 59.41 327 ALA A CA 1
ATOM 785 C C . ALA A 1 134 ? -24.783 9.243 10.634 1.00 59.21 327 ALA A C 1
ATOM 786 O O . ALA A 1 134 ? -25.275 9.550 9.550 1.00 58.96 327 ALA A O 1
ATOM 788 N N . ALA A 1 135 ? -23.469 9.098 10.827 1.00 58.96 328 ALA A N 1
ATOM 789 C CA . ALA A 1 135 ? -22.498 9.347 9.760 1.00 58.93 328 ALA A CA 1
ATOM 790 C C . ALA A 1 135 ? -22.786 8.499 8.528 1.00 59.14 328 ALA A C 1
ATOM 791 O O . ALA A 1 135 ? -22.642 8.972 7.391 1.00 58.88 328 ALA A O 1
ATOM 793 N N . TYR A 1 136 ? -23.191 7.245 8.758 1.00 59.22 329 TYR A N 1
ATOM 794 C CA . TYR A 1 136 ? -23.596 6.357 7.677 1.00 59.13 329 TYR A CA 1
ATOM 795 C C . TYR A 1 136 ? -24.818 6.902 6.949 1.00 59.21 329 TYR A C 1
ATOM 796 O O . TYR A 1 136 ? -24.814 7.003 5.732 1.00 59.74 329 TYR A O 1
ATOM 805 N N . ARG A 1 137 ? -25.855 7.265 7.695 1.00 59.07 330 ARG A N 1
ATOM 806 C CA . ARG A 1 137 ? -27.048 7.855 7.091 1.00 59.22 330 ARG A CA 1
ATOM 807 C C . ARG A 1 137 ? -26.701 9.144 6.352 1.00 59.70 330 ARG A C 1
ATOM 808 O O . ARG A 1 137 ? -27.281 9.451 5.313 1.00 59.92 330 ARG A O 1
ATOM 816 N N . ALA A 1 138 ? -25.744 9.891 6.886 1.00 60.12 331 ALA A N 1
ATOM 817 C CA . ALA A 1 138 ? -25.370 11.160 6.297 1.00 60.58 331 ALA A CA 1
ATOM 818 C C . ALA A 1 138 ? -24.737 10.942 4.930 1.00 61.09 331 ALA A C 1
ATOM 819 O O . ALA A 1 138 ? -25.092 11.618 3.961 1.00 61.64 331 ALA A O 1
ATOM 821 N N . ALA A 1 139 ? -23.819 9.975 4.849 1.00 61.21 332 ALA A N 1
ATOM 822 C CA . ALA A 1 139 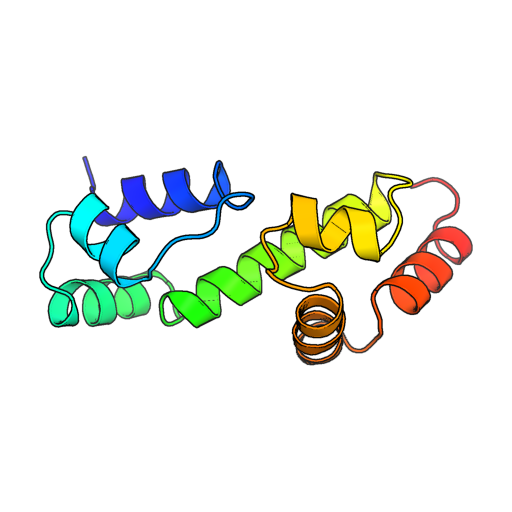? -23.114 9.678 3.604 1.00 61.09 332 ALA A CA 1
ATOM 823 C C . ALA A 1 139 ? -24.073 9.121 2.573 1.00 61.21 332 ALA A C 1
ATOM 824 O O . ALA A 1 139 ? -23.934 9.379 1.374 1.00 61.34 332 ALA A O 1
ATOM 826 N N . TYR A 1 140 ? -25.054 8.366 3.049 1.00 61.26 333 TYR A N 1
ATOM 827 C CA . TYR A 1 140 ? -26.013 7.721 2.182 1.00 61.37 333 TYR A CA 1
ATOM 828 C C . TYR A 1 140 ? -26.911 8.761 1.546 1.00 61.59 333 TYR A C 1
ATOM 829 O O . TYR A 1 140 ? -26.949 8.890 0.330 1.00 61.74 333 TYR A O 1
ATOM 838 N N . ARG A 1 141 ? -27.614 9.522 2.376 1.00 61.85 334 ARG A N 1
ATOM 839 C CA . ARG A 1 141 ? -28.525 10.546 1.884 1.00 62.45 334 ARG A CA 1
ATOM 840 C C . ARG A 1 141 ? -27.844 11.444 0.854 1.00 62.92 334 ARG A C 1
ATOM 841 O O . ARG A 1 141 ? -28.492 11.954 -0.060 1.00 62.97 334 ARG A O 1
ATOM 849 N N . ALA A 1 142 ? -26.534 11.632 1.011 1.00 63.38 335 ALA A N 1
ATOM 850 C CA . ALA A 1 142 ? -25.757 12.457 0.094 1.00 63.91 335 ALA A CA 1
ATOM 851 C C . ALA A 1 142 ? -25.492 11.713 -1.209 1.00 64.38 335 ALA A C 1
ATOM 852 O O . ALA A 1 142 ? -25.837 12.194 -2.290 1.00 64.46 335 ALA A O 1
ATOM 854 N N . ARG A 1 143 ? -24.883 10.532 -1.089 1.00 64.84 336 ARG A N 1
ATOM 855 C CA . ARG A 1 143 ? -24.506 9.713 -2.238 1.00 65.14 336 ARG A CA 1
ATOM 856 C C . ARG A 1 143 ? -25.732 9.220 -3.015 1.00 65.27 336 ARG A C 1
ATOM 857 O O . ARG A 1 143 ? -25.736 9.215 -4.244 1.00 65.41 336 ARG A O 1
ATOM 865 N N . ARG A 1 144 ? -26.770 8.822 -2.291 1.00 65.48 337 ARG A N 1
ATOM 866 C CA . ARG A 1 144 ? -27.976 8.283 -2.914 1.00 65.66 337 ARG A CA 1
ATOM 867 C C . ARG A 1 144 ? -29.225 9.036 -2.459 1.00 65.82 337 ARG A C 1
ATOM 868 O O . ARG A 1 144 ? -30.084 8.463 -1.798 1.00 65.75 337 ARG A O 1
ATOM 876 N N . PRO A 1 145 ? -29.343 10.321 -2.843 1.00 66.20 338 PRO A N 1
ATOM 877 C CA . PRO A 1 145 ? -30.471 11.145 -2.386 1.00 66.56 338 PRO A CA 1
ATOM 878 C C . PRO A 1 145 ? -31.821 10.498 -2.687 1.00 67.01 338 PRO A C 1
ATOM 879 O O . PRO A 1 145 ? -32.814 10.805 -2.035 1.00 67.15 338 PRO A O 1
ATOM 883 N N . GLN A 1 146 ? -31.830 9.577 -3.644 1.00 67.73 339 GLN A N 1
ATOM 884 C CA . GLN A 1 146 ? -33.062 9.087 -4.249 1.00 68.23 339 GLN A CA 1
ATOM 885 C C . GLN A 1 146 ? -33.541 7.789 -3.609 1.00 68.84 339 GLN A C 1
ATOM 886 O O . GLN A 1 146 ? -34.693 7.383 -3.795 1.00 69.13 339 GLN A O 1
ATOM 892 N N . GLY A 1 147 ? -32.649 7.131 -2.870 1.00 69.18 340 GLY A N 1
ATOM 893 C CA . GLY A 1 147 ? -33.007 5.930 -2.122 1.00 69.61 340 GLY A CA 1
ATOM 894 C C . GLY A 1 147 ? -32.055 4.767 -2.335 1.00 69.94 340 GLY A C 1
ATOM 895 O O . GLY A 1 147 ? -32.305 3.661 -1.839 1.00 69.84 340 GLY A O 1
#

CATH classification: 1.10.10.60

B-factor: mean 66.49, std 12.21, range [37.19, 95.98]

Sequence (111 aa):
SDPLAEVVAWALEHLHEQFDVETLAARAYMSRRTFDRRFRSLTGSAPLQWLITQRVLQAQRLLETSDYSVDEVAGRCGFRSPVALRGHFRRQLGSSPAAYRAAYRARRPQG

Secondary structure (DSSP, 8-state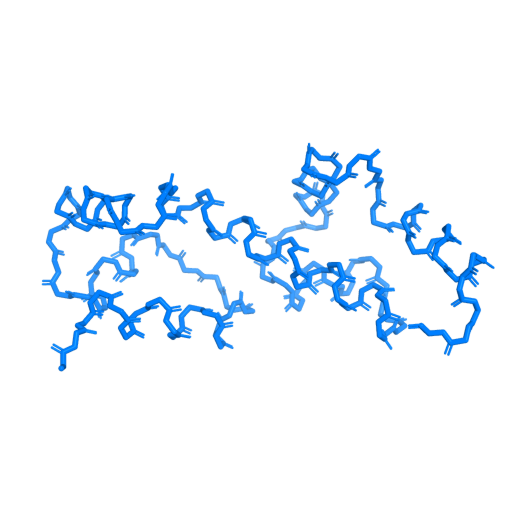):
--HHHHHHHHHHHTTTS---HHHHHHTTT--HHHHHHHHHHHHSS-HHHHHHHHHHHHHHHHHHH----HHHHHHHTT-SSHHHHHHHHHHHHSS-HHHHHHHHHHH-TT-